Protein AF-A0A3C0SJC6-F1 (afdb_monomer_lite)

Foldseek 3Di:
DLAPAAEEEEEPACPPQHDLVRLLLLLVLCVVLPHQAYEHADLDDVVQVVSCVSNDNSYYYDNAVVVVQVVRCVVRVHREAEEEEADPDPQADELVVVLVCNSVVSHHYYYYDYPCSVVSDPDPPRHHYHHFDFDDPPRDGDPRRSVRVNVSSCSNRNPD

Sequence (160 aa):
PYLDKGVYVILVPARGEVTLEEAEAIADLGASFGCERAIFISTDEAFHKELQESLGGKGKVLRSPGRAIAWIRNREKEDPFIIVCGSTDRGSIHWLEAKRLGLASGRPIVFLAGEGAERVTTDPGEHVFLGPVRGGKDDRTLSAPRDTLAVILDRFFGRR

pLDDT: mean 83.9, std 11.33, range [49.5, 95.19]

Secondary structure (DSSP, 8-state):
---SS-EEEEETT-TTT--HHHHHHHHHHHHHHT-SEEEEE---HHHHHHHHHHHTTTEEEES-HHHHHHHHHHHHTS--EEEEES--STT-B-HHHHHHHHHHH-SPEEEEESTTGGGG-S-TTS-EEEPP-EETTTTEEP--HHHHHHHHHHHHHS--

Radius of gyration: 14.71 Å; chains: 1; bounding box: 38×36×43 Å

Structure (mmCIF, N/CA/C/O backbone):
data_AF-A0A3C0SJC6-F1
#
_entry.id   AF-A0A3C0SJC6-F1
#
loop_
_atom_site.group_PDB
_atom_site.id
_atom_site.type_symbol
_atom_site.label_atom_id
_atom_site.label_alt_id
_atom_site.label_comp_id
_atom_site.label_asym_id
_atom_site.label_entity_id
_atom_site.label_seq_id
_atom_site.pdbx_PDB_ins_code
_atom_site.Cartn_x
_atom_site.Cartn_y
_atom_site.Cartn_z
_atom_site.occupancy
_atom_site.B_iso_or_equiv
_atom_site.auth_seq_id
_atom_site.auth_comp_id
_atom_site.auth_asym_id
_atom_site.auth_atom_id
_atom_site.pdbx_PDB_model_num
ATOM 1 N N . PRO A 1 1 ? -19.403 5.325 1.765 1.00 49.50 1 PRO A N 1
ATOM 2 C CA . PRO A 1 1 ? -18.101 4.617 1.851 1.00 49.50 1 PRO A CA 1
ATOM 3 C C . PRO A 1 1 ? -18.361 3.112 1.998 1.00 49.50 1 PRO A C 1
ATOM 5 O O . PRO A 1 1 ? -19.091 2.745 2.903 1.00 49.50 1 PRO A O 1
ATOM 8 N N . TYR A 1 2 ? -17.875 2.274 1.074 1.00 58.16 2 TYR A N 1
ATOM 9 C CA . TYR A 1 2 ? -18.043 0.806 1.146 1.00 58.16 2 TYR A CA 1
ATOM 10 C C . TYR A 1 2 ? -17.005 0.119 2.050 1.00 58.16 2 TYR A C 1
ATOM 12 O O . TYR A 1 2 ? -17.098 -1.079 2.289 1.00 58.16 2 TYR A O 1
ATOM 20 N N . LEU A 1 3 ? -16.005 0.868 2.516 1.00 70.75 3 LEU A N 1
ATOM 21 C CA . LEU A 1 3 ? -15.022 0.415 3.487 1.00 70.75 3 LEU A CA 1
ATOM 22 C C . LEU A 1 3 ? -15.254 1.158 4.796 1.00 70.75 3 LEU A C 1
ATOM 24 O O . LEU A 1 3 ? -15.242 2.390 4.815 1.00 70.75 3 LEU A O 1
ATOM 28 N N . ASP A 1 4 ? -15.427 0.392 5.867 1.00 76.38 4 ASP A N 1
ATOM 29 C CA . ASP A 1 4 ? -15.553 0.905 7.234 1.00 76.38 4 ASP A CA 1
ATOM 30 C C . ASP A 1 4 ? -14.179 1.117 7.900 1.00 76.38 4 ASP A C 1
ATOM 32 O O . ASP A 1 4 ? -14.092 1.663 9.000 1.00 76.38 4 ASP A O 1
ATOM 36 N N . LYS A 1 5 ? -13.101 0.676 7.235 1.00 87.88 5 LYS A N 1
ATOM 37 C CA . LYS A 1 5 ? -11.716 0.666 7.726 1.00 87.88 5 LYS A CA 1
ATOM 38 C C . LYS A 1 5 ? -10.758 1.360 6.764 1.00 87.88 5 LYS A C 1
ATOM 40 O O . LYS A 1 5 ? -11.048 1.511 5.576 1.00 87.88 5 LYS A O 1
ATOM 45 N N . GLY A 1 6 ? -9.595 1.749 7.286 1.00 91.56 6 GLY A N 1
ATOM 46 C CA . GLY A 1 6 ? -8.570 2.457 6.527 1.00 91.56 6 GLY A CA 1
ATOM 47 C C . GLY A 1 6 ? -7.935 1.636 5.398 1.00 91.56 6 GLY A C 1
ATOM 48 O O . GLY A 1 6 ? -7.802 0.412 5.479 1.00 91.56 6 GLY A O 1
ATOM 49 N N . VAL A 1 7 ? -7.489 2.342 4.357 1.00 93.38 7 VAL A N 1
ATOM 50 C CA . VAL A 1 7 ? -6.667 1.796 3.267 1.00 93.38 7 VAL A CA 1
ATOM 51 C C . VAL A 1 7 ? -5.268 2.389 3.350 1.00 93.38 7 VAL A C 1
ATOM 53 O O . VAL A 1 7 ? -5.110 3.603 3.466 1.00 93.38 7 VAL A O 1
ATOM 56 N N . TYR A 1 8 ? -4.247 1.546 3.260 1.00 94.81 8 TYR A N 1
ATOM 57 C CA . TYR A 1 8 ? -2.850 1.940 3.401 1.00 94.81 8 TYR A CA 1
ATOM 58 C C . TYR A 1 8 ? -2.011 1.401 2.249 1.00 94.81 8 TYR A C 1
ATOM 60 O O . TYR A 1 8 ? -2.270 0.322 1.715 1.00 94.81 8 TYR A O 1
ATOM 68 N N . VAL A 1 9 ? -0.962 2.140 1.903 1.00 94.00 9 VAL A N 1
ATOM 69 C CA . VAL A 1 9 ? 0.067 1.696 0.957 1.00 94.00 9 VAL A CA 1
ATOM 70 C C . VAL A 1 9 ? 1.391 1.623 1.702 1.00 94.00 9 VAL A C 1
ATOM 72 O O . VAL A 1 9 ? 1.736 2.566 2.407 1.00 94.00 9 VAL A O 1
ATOM 75 N N . ILE A 1 10 ? 2.127 0.524 1.568 1.00 93.19 10 ILE A N 1
ATOM 76 C CA . ILE A 1 10 ? 3.475 0.350 2.111 1.00 93.19 10 ILE A CA 1
ATOM 77 C C . ILE A 1 10 ? 4.433 0.097 0.948 1.00 93.19 10 ILE A C 1
ATOM 79 O O . ILE A 1 10 ? 4.245 -0.859 0.197 1.00 93.19 10 ILE A O 1
ATOM 83 N N . LEU A 1 11 ? 5.477 0.916 0.841 1.00 90.88 11 LEU A N 1
ATOM 84 C CA . LEU A 1 11 ? 6.540 0.758 -0.147 1.00 90.88 11 LEU A CA 1
ATOM 85 C C . LEU A 1 11 ? 7.828 0.233 0.504 1.00 90.88 11 LEU A C 1
ATOM 87 O O . LEU A 1 11 ? 8.343 0.840 1.451 1.00 90.88 11 LEU A O 1
ATOM 91 N N . VAL A 1 12 ? 8.339 -0.891 -0.000 1.00 85.19 12 VAL A N 1
ATOM 92 C CA . VAL A 1 12 ? 9.479 -1.641 0.548 1.00 85.19 12 VAL A CA 1
ATOM 93 C C . VAL A 1 12 ? 10.545 -1.881 -0.517 1.00 85.19 12 VAL A C 1
ATOM 95 O O . VAL A 1 12 ? 10.168 -2.366 -1.572 1.00 85.19 12 VAL A O 1
ATOM 98 N N . PRO A 1 13 ? 11.839 -1.731 -0.172 1.00 74.94 13 PRO A N 1
ATOM 99 C CA . PRO A 1 13 ? 12.438 -0.602 0.536 1.00 74.94 13 PRO A CA 1
ATOM 100 C C . PRO A 1 13 ? 12.533 0.633 -0.378 1.00 74.94 13 PRO A C 1
ATOM 102 O O . PRO A 1 13 ? 12.916 0.555 -1.531 1.00 74.94 13 PRO A O 1
ATOM 105 N N . ALA A 1 14 ? 12.265 1.824 0.158 1.00 62.34 14 ALA A N 1
ATOM 106 C CA . ALA A 1 14 ? 12.180 3.036 -0.663 1.00 62.34 14 ALA A CA 1
ATOM 107 C C . ALA A 1 14 ? 13.545 3.610 -1.110 1.00 62.34 14 ALA A C 1
ATOM 109 O O . ALA A 1 14 ? 13.600 4.442 -2.013 1.00 62.34 14 ALA A O 1
ATOM 110 N N . ARG A 1 15 ? 14.660 3.235 -0.465 1.00 61.44 15 ARG A N 1
ATOM 111 C CA . ARG A 1 15 ? 15.968 3.871 -0.711 1.00 61.44 15 ARG A CA 1
ATOM 112 C C . ARG A 1 15 ? 16.552 3.419 -2.049 1.00 61.44 15 ARG A C 1
ATOM 114 O O . ARG A 1 15 ? 16.842 2.243 -2.219 1.00 61.44 15 ARG A O 1
ATOM 121 N N . GLY A 1 16 ? 16.803 4.371 -2.948 1.00 63.25 16 GLY A N 1
ATOM 122 C CA . GLY A 1 16 ? 17.321 4.100 -4.295 1.00 63.25 16 GLY A CA 1
ATOM 123 C C . GLY A 1 16 ? 16.238 3.684 -5.294 1.00 63.25 16 GLY A C 1
ATOM 124 O O . GLY A 1 16 ? 16.453 3.833 -6.491 1.00 63.25 16 GLY A O 1
ATOM 125 N N . GLU A 1 17 ? 15.073 3.249 -4.805 1.00 64.12 17 GLU A N 1
ATOM 126 C CA . GLU A 1 17 ? 13.880 2.985 -5.614 1.00 64.12 17 GLU A CA 1
ATOM 127 C C . GLU A 1 17 ? 13.036 4.238 -5.856 1.00 64.12 17 GLU A C 1
ATOM 129 O O . GLU A 1 17 ? 12.388 4.320 -6.893 1.00 64.12 17 GLU A O 1
ATOM 134 N N . VAL A 1 18 ? 13.026 5.200 -4.920 1.00 76.88 18 VAL A N 1
ATOM 135 C CA . VAL A 1 18 ? 12.138 6.372 -4.970 1.00 76.88 18 VAL A CA 1
ATOM 136 C C . VAL A 1 18 ? 12.853 7.648 -4.515 1.00 76.88 18 VAL A C 1
ATOM 138 O O . VAL A 1 18 ? 13.549 7.667 -3.496 1.00 76.88 18 VAL A O 1
ATOM 141 N N . THR A 1 19 ? 12.667 8.734 -5.269 1.00 87.00 19 THR A N 1
ATOM 142 C CA . THR A 1 19 ? 13.123 10.092 -4.909 1.00 87.00 19 THR A CA 1
ATOM 143 C C . THR A 1 19 ? 12.136 10.774 -3.949 1.00 87.00 19 THR A C 1
ATOM 145 O O . THR A 1 19 ? 11.004 10.321 -3.799 1.00 87.00 19 THR A O 1
ATOM 148 N N . LEU A 1 20 ? 12.517 11.885 -3.303 1.00 88.62 20 LEU A N 1
ATOM 149 C CA . LEU A 1 20 ? 11.578 12.650 -2.458 1.00 88.62 20 LEU A CA 1
ATOM 150 C C . LEU A 1 20 ? 10.329 13.086 -3.238 1.00 88.62 20 LEU A C 1
ATOM 152 O O . LEU A 1 20 ? 9.212 12.874 -2.777 1.00 88.62 20 LEU A O 1
ATOM 156 N N . GLU A 1 21 ? 10.525 13.624 -4.445 1.00 89.06 21 GLU A N 1
ATOM 157 C CA . GLU A 1 21 ? 9.441 14.060 -5.331 1.00 89.06 21 GLU A CA 1
ATOM 158 C C . GLU A 1 21 ? 8.505 12.899 -5.691 1.00 89.06 21 GLU A C 1
ATOM 160 O O . GLU A 1 21 ? 7.281 13.032 -5.664 1.00 89.06 21 GLU A O 1
ATOM 165 N N . GLU A 1 22 ? 9.063 11.726 -5.988 1.00 88.44 22 GLU A N 1
ATOM 166 C CA . GLU A 1 22 ? 8.256 10.551 -6.297 1.00 88.44 22 GLU A CA 1
ATOM 167 C C . GLU A 1 22 ? 7.508 10.030 -5.061 1.00 88.44 22 GLU A C 1
ATOM 169 O O . GLU A 1 22 ? 6.347 9.631 -5.172 1.00 88.44 22 GLU A O 1
ATOM 174 N N . ALA A 1 23 ? 8.110 10.088 -3.871 1.00 90.50 23 ALA A N 1
ATOM 175 C CA . ALA A 1 23 ? 7.433 9.714 -2.635 1.00 90.50 23 ALA A CA 1
ATOM 176 C C . ALA A 1 23 ? 6.264 10.654 -2.304 1.00 90.50 23 ALA A C 1
ATOM 178 O O . ALA A 1 23 ? 5.185 10.181 -1.936 1.00 90.50 23 ALA A O 1
ATOM 179 N N . GLU A 1 24 ? 6.441 11.966 -2.474 1.00 91.56 24 GLU A N 1
ATOM 180 C CA . GLU A 1 24 ? 5.358 12.947 -2.351 1.00 91.56 24 GLU A CA 1
ATOM 181 C C . GLU A 1 24 ? 4.241 12.656 -3.356 1.00 91.56 24 GLU A C 1
ATOM 183 O O . GLU A 1 24 ? 3.072 12.563 -2.975 1.00 91.56 24 GLU A O 1
ATOM 188 N N . ALA A 1 25 ? 4.597 12.397 -4.617 1.00 91.31 25 ALA A N 1
ATOM 189 C CA . ALA A 1 25 ? 3.633 12.053 -5.655 1.00 91.31 25 ALA A CA 1
ATOM 190 C C . ALA A 1 25 ? 2.858 10.760 -5.339 1.00 91.31 25 ALA A C 1
ATOM 192 O O . ALA A 1 25 ? 1.657 10.686 -5.601 1.00 91.31 25 ALA A O 1
ATOM 193 N N . ILE A 1 26 ? 3.507 9.744 -4.759 1.00 91.94 26 ILE A N 1
ATOM 194 C CA . ILE A 1 26 ? 2.852 8.505 -4.308 1.00 91.94 26 ILE A CA 1
ATOM 195 C C . ILE A 1 26 ? 1.920 8.777 -3.119 1.00 91.94 26 ILE A C 1
ATOM 197 O O . ILE A 1 26 ? 0.818 8.223 -3.062 1.00 91.94 26 ILE A O 1
ATOM 201 N N . ALA A 1 27 ? 2.325 9.628 -2.175 1.00 92.94 27 ALA A N 1
ATOM 202 C CA . ALA A 1 27 ? 1.482 10.003 -1.044 1.00 92.94 27 ALA A CA 1
ATOM 203 C C . ALA A 1 27 ? 0.226 10.766 -1.499 1.00 92.94 27 ALA A C 1
ATOM 205 O O . ALA A 1 27 ? -0.882 10.433 -1.069 1.00 92.94 27 ALA A O 1
ATOM 206 N N . ASP A 1 28 ? 0.376 11.722 -2.416 1.00 92.69 28 ASP A N 1
ATOM 207 C CA . ASP A 1 28 ? -0.738 12.474 -3.002 1.00 92.69 28 ASP A CA 1
ATOM 208 C C . ASP A 1 28 ? -1.651 11.591 -3.866 1.00 92.69 28 ASP A C 1
ATOM 210 O O . ASP A 1 28 ? -2.880 11.724 -3.822 1.00 92.69 28 ASP A O 1
ATOM 214 N N . LEU A 1 29 ? -1.074 10.640 -4.606 1.00 91.75 29 LEU A N 1
ATOM 215 C CA . LEU A 1 29 ? -1.822 9.619 -5.338 1.00 91.75 29 LEU A CA 1
ATOM 216 C C . LEU A 1 29 ? -2.697 8.801 -4.382 1.00 91.75 29 LEU A C 1
ATOM 218 O O . LEU A 1 29 ? -3.902 8.686 -4.598 1.00 91.75 29 LEU A O 1
ATOM 222 N N . GLY A 1 30 ? -2.113 8.274 -3.302 1.00 91.12 30 GLY A N 1
ATOM 223 C CA . GLY A 1 30 ? -2.849 7.525 -2.284 1.00 91.12 30 GLY A CA 1
ATOM 224 C C . GLY A 1 30 ? -3.995 8.342 -1.687 1.00 91.12 30 GLY A C 1
ATOM 225 O O . GLY A 1 30 ? -5.134 7.874 -1.649 1.00 91.12 30 GLY A O 1
ATOM 226 N N . ALA A 1 31 ? -3.723 9.587 -1.291 1.00 90.69 31 ALA A N 1
ATOM 227 C CA . ALA A 1 31 ? -4.736 10.487 -0.744 1.00 90.69 31 ALA A CA 1
ATOM 228 C C . ALA A 1 31 ? -5.891 10.740 -1.733 1.00 90.69 31 ALA A C 1
ATOM 230 O O . ALA A 1 31 ? -7.057 10.732 -1.336 1.00 90.69 31 ALA A O 1
ATOM 231 N N . SER A 1 32 ? -5.594 10.879 -3.029 1.00 90.44 32 SER A N 1
ATOM 232 C CA . SER A 1 32 ? -6.600 11.083 -4.085 1.00 90.44 32 SER A CA 1
ATOM 233 C C . SER A 1 32 ? -7.569 9.900 -4.225 1.00 90.44 32 SER A C 1
ATOM 235 O O . SER A 1 32 ? -8.752 10.095 -4.510 1.00 90.44 32 SER A O 1
ATOM 237 N N . PHE A 1 33 ? -7.105 8.673 -3.967 1.00 88.38 33 PHE A N 1
ATOM 238 C CA . PHE A 1 33 ? -7.951 7.474 -3.945 1.00 88.38 33 PHE A CA 1
ATOM 239 C C . PHE A 1 33 ? -8.647 7.231 -2.597 1.00 88.38 33 PHE A C 1
ATOM 241 O O . PHE A 1 33 ? -9.522 6.365 -2.514 1.00 88.38 33 PHE A O 1
ATOM 248 N N . GLY A 1 34 ? -8.354 8.040 -1.573 1.00 88.25 34 GLY A N 1
ATOM 249 C CA . GLY A 1 34 ? -8.907 7.908 -0.223 1.00 88.25 34 GLY A CA 1
ATOM 250 C C . GLY A 1 34 ? -8.110 6.980 0.694 1.00 88.25 34 GLY A C 1
ATOM 251 O O . GLY A 1 34 ? -8.662 6.492 1.676 1.00 88.25 34 GLY A O 1
ATOM 252 N N . CYS A 1 35 ? -6.838 6.712 0.386 1.00 91.00 35 CYS A N 1
ATOM 253 C CA . CYS A 1 35 ? -5.950 6.029 1.319 1.00 91.00 35 CYS A CA 1
ATOM 254 C C . CYS A 1 35 ? -5.673 6.922 2.535 1.00 91.00 35 CYS A C 1
ATOM 256 O O . CYS A 1 35 ? -5.422 8.118 2.398 1.00 91.00 35 CYS A O 1
ATOM 258 N N . GLU A 1 36 ? -5.645 6.315 3.719 1.00 92.25 36 GLU A N 1
ATOM 259 C CA . GLU A 1 36 ? -5.352 6.982 4.987 1.00 92.25 36 GLU A CA 1
ATOM 260 C C . GLU A 1 36 ? -3.920 7.517 5.019 1.00 92.25 36 GLU A C 1
ATOM 262 O O . GLU A 1 36 ? -3.693 8.656 5.424 1.00 92.25 36 GLU A O 1
ATOM 267 N N . ARG A 1 37 ? -2.944 6.689 4.607 1.00 92.81 37 ARG A N 1
ATOM 268 C CA . ARG A 1 37 ? -1.529 7.073 4.465 1.00 92.81 37 ARG A CA 1
ATOM 269 C C . ARG A 1 37 ? -0.768 6.190 3.485 1.00 92.81 37 ARG A C 1
ATOM 271 O O . ARG A 1 37 ? -0.979 4.976 3.432 1.00 92.81 37 ARG A O 1
ATOM 278 N N . ALA A 1 38 ? 0.222 6.797 2.835 1.00 93.56 38 ALA A N 1
ATOM 279 C CA . ALA A 1 38 ? 1.361 6.084 2.268 1.00 93.56 38 ALA A CA 1
ATOM 280 C C . ALA A 1 38 ? 2.471 5.924 3.324 1.00 93.56 38 ALA A C 1
ATOM 282 O O . ALA A 1 38 ? 2.804 6.865 4.050 1.00 93.56 38 ALA A O 1
ATOM 283 N N . ILE A 1 39 ? 3.035 4.725 3.427 1.00 94.81 39 ILE A N 1
ATOM 284 C CA . ILE A 1 39 ? 4.099 4.369 4.361 1.00 94.81 39 ILE A CA 1
ATOM 285 C C . ILE A 1 39 ? 5.334 3.950 3.571 1.00 94.81 39 ILE A C 1
ATOM 287 O O . ILE A 1 39 ? 5.276 3.044 2.747 1.00 94.81 39 ILE A O 1
ATOM 291 N N . PHE A 1 40 ? 6.470 4.563 3.873 1.00 93.44 40 PHE A N 1
ATOM 292 C CA . PHE A 1 40 ? 7.737 4.296 3.204 1.00 93.44 40 PHE A CA 1
ATOM 293 C C . PHE A 1 40 ? 8.696 3.601 4.158 1.00 93.44 40 PHE A C 1
ATOM 295 O O . PHE A 1 40 ? 8.850 4.012 5.315 1.00 93.44 40 PHE A O 1
ATOM 302 N N . ILE A 1 41 ? 9.352 2.545 3.683 1.00 91.69 41 ILE A N 1
ATOM 303 C CA . ILE A 1 41 ? 10.351 1.829 4.468 1.00 91.69 41 ILE A CA 1
ATOM 304 C C . ILE A 1 41 ? 11.746 2.351 4.137 1.00 91.69 41 ILE A C 1
ATOM 306 O O . ILE A 1 41 ? 12.244 2.158 3.032 1.00 91.69 41 ILE A O 1
ATOM 310 N N . SER A 1 42 ? 12.388 2.986 5.120 1.00 90.38 42 SER A N 1
ATOM 311 C CA . SER A 1 42 ? 13.757 3.498 5.015 1.00 90.38 42 SER A CA 1
ATOM 312 C C . SER A 1 42 ? 14.577 3.149 6.257 1.00 90.38 42 SER A C 1
ATOM 314 O O . SER A 1 42 ? 14.245 3.534 7.386 1.00 90.38 42 SER A O 1
ATOM 316 N N . THR A 1 43 ? 15.674 2.422 6.049 1.00 86.56 43 THR A N 1
ATOM 317 C CA . THR A 1 43 ? 16.663 2.077 7.082 1.00 86.56 43 THR A CA 1
ATOM 318 C C . THR A 1 43 ? 17.760 3.131 7.223 1.00 86.56 43 THR A C 1
ATOM 320 O O . THR A 1 43 ? 18.408 3.182 8.264 1.00 86.56 43 THR A O 1
ATOM 323 N N . ASP A 1 44 ? 17.927 4.008 6.233 1.00 88.25 44 ASP A N 1
ATOM 324 C CA . ASP A 1 44 ? 18.891 5.106 6.264 1.00 88.25 44 ASP A CA 1
ATOM 325 C C . ASP A 1 44 ? 18.394 6.247 7.149 1.00 88.25 44 ASP A C 1
ATOM 327 O O . ASP A 1 44 ? 17.240 6.653 7.059 1.00 88.25 44 ASP A O 1
ATOM 331 N N . GLU A 1 45 ? 19.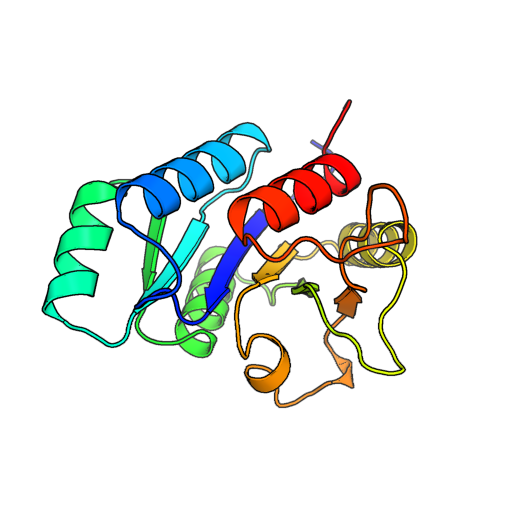220 6.742 8.064 1.00 87.44 45 GLU A N 1
ATOM 332 C CA . GLU A 1 45 ? 18.786 7.748 9.032 1.00 87.44 45 GLU A CA 1
ATOM 333 C C . GLU A 1 45 ? 18.616 9.145 8.434 1.00 87.44 45 GLU A C 1
ATOM 335 O O . GLU A 1 45 ? 17.611 9.795 8.732 1.00 87.44 45 GLU A O 1
ATOM 340 N N . ALA A 1 46 ? 19.531 9.569 7.562 1.00 88.44 46 ALA A N 1
ATOM 341 C CA . ALA A 1 46 ? 19.470 10.878 6.925 1.00 88.44 46 ALA A CA 1
ATOM 342 C C . ALA A 1 46 ? 18.255 10.962 5.994 1.00 88.44 46 ALA A C 1
ATOM 344 O O . ALA A 1 46 ? 17.400 11.832 6.165 1.00 88.44 46 ALA A O 1
ATOM 345 N N . PHE A 1 47 ? 18.114 9.978 5.104 1.00 88.12 47 PHE A N 1
ATOM 346 C CA . PHE A 1 47 ? 16.999 9.905 4.167 1.00 88.12 47 PHE A CA 1
ATOM 347 C C . PHE A 1 47 ? 15.659 9.703 4.881 1.00 88.12 47 PHE A C 1
ATOM 349 O O . PHE A 1 47 ? 14.645 10.240 4.457 1.00 88.12 47 PHE A O 1
ATOM 356 N N . HIS A 1 48 ? 15.620 8.958 5.993 1.00 90.88 48 HIS A N 1
ATOM 357 C CA . HIS A 1 48 ? 14.391 8.802 6.778 1.00 90.88 48 HIS A CA 1
ATOM 358 C C . HIS A 1 48 ? 13.874 10.137 7.311 1.00 90.88 48 HIS A C 1
ATOM 360 O O . HIS A 1 48 ? 12.673 10.390 7.241 1.00 90.88 48 HIS A O 1
ATOM 366 N N . LYS A 1 49 ? 14.762 10.966 7.871 1.00 90.94 49 LYS A N 1
ATOM 367 C CA . LYS A 1 49 ? 14.379 12.267 8.420 1.00 90.94 49 LYS A CA 1
ATOM 368 C C . LYS A 1 49 ? 13.921 13.208 7.309 1.00 90.94 49 LYS A C 1
ATOM 370 O O . LYS A 1 49 ? 12.834 13.764 7.412 1.00 90.94 49 LYS A O 1
ATOM 375 N N . GLU A 1 50 ? 14.709 13.303 6.245 1.00 92.44 50 GLU A N 1
ATOM 376 C CA . GLU A 1 50 ? 14.411 14.132 5.076 1.00 92.44 50 GLU A CA 1
ATOM 377 C C . GLU A 1 50 ? 13.057 13.764 4.451 1.00 92.44 50 GLU A C 1
ATOM 379 O O . GLU A 1 50 ? 12.189 14.616 4.270 1.00 92.44 50 GLU A O 1
ATOM 384 N N . LEU A 1 51 ? 12.823 12.469 4.228 1.00 91.00 51 LEU A N 1
ATOM 385 C CA . LEU A 1 51 ? 11.573 11.969 3.670 1.00 91.00 51 LEU A CA 1
ATOM 386 C C . LEU A 1 51 ? 10.383 12.204 4.611 1.00 91.00 51 LEU A C 1
ATOM 388 O O . LEU A 1 51 ? 9.294 12.556 4.165 1.00 91.00 51 LEU A O 1
ATOM 392 N N . GLN A 1 52 ? 10.560 12.027 5.922 1.00 93.12 52 GLN A N 1
ATOM 393 C CA . GLN A 1 52 ? 9.485 12.266 6.886 1.00 93.12 52 GLN A CA 1
ATOM 394 C C . GLN A 1 52 ? 9.110 13.753 6.983 1.00 93.12 52 GLN A C 1
ATOM 396 O O . GLN A 1 52 ? 7.935 14.055 7.206 1.00 93.12 52 GLN A O 1
ATOM 401 N N . GLU A 1 53 ? 10.076 14.659 6.824 1.00 92.81 53 GLU A N 1
ATOM 402 C CA . GLU A 1 53 ? 9.847 16.107 6.778 1.00 92.81 53 GLU A CA 1
ATOM 403 C C . GLU A 1 53 ? 9.107 16.512 5.495 1.00 92.81 53 GLU A C 1
ATOM 405 O O . GLU A 1 53 ? 8.094 17.206 5.579 1.00 92.81 53 GLU A O 1
ATOM 410 N N . SER A 1 54 ? 9.542 16.004 4.337 1.00 90.88 54 SER A N 1
ATOM 411 C CA . SER A 1 54 ? 8.927 16.258 3.023 1.00 90.88 54 SER A CA 1
ATOM 412 C C . SER A 1 54 ? 7.472 15.761 2.942 1.00 90.88 54 SER A C 1
ATOM 414 O O . SER A 1 54 ? 6.566 16.507 2.574 1.00 90.88 54 SER A O 1
ATOM 416 N N . LEU A 1 55 ? 7.195 14.537 3.406 1.00 90.00 55 LEU A N 1
ATOM 417 C CA . LEU A 1 55 ? 5.849 13.947 3.363 1.00 90.00 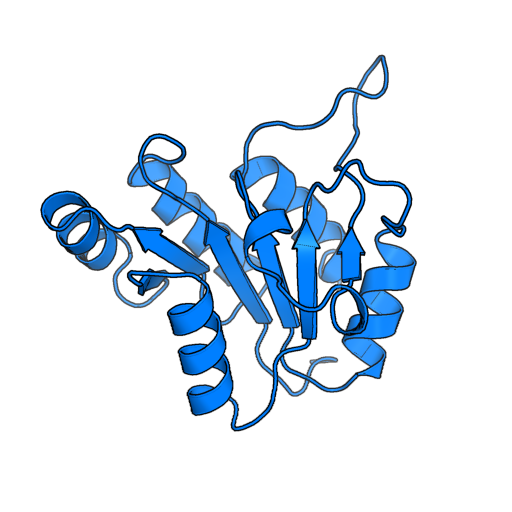55 LEU A CA 1
ATOM 418 C C . LEU A 1 55 ? 4.828 14.625 4.297 1.00 90.00 55 LEU A C 1
ATOM 420 O O . LEU A 1 55 ? 3.612 14.430 4.147 1.00 90.00 55 LEU A O 1
ATOM 424 N N . GLY A 1 56 ? 5.302 15.347 5.316 1.00 85.81 56 GLY A N 1
ATOM 425 C CA . GLY A 1 56 ? 4.466 15.965 6.340 1.00 85.81 56 GLY A CA 1
ATOM 426 C C . GLY A 1 56 ? 3.442 14.995 6.952 1.00 85.81 56 GLY A C 1
ATOM 427 O O . GLY A 1 56 ? 3.761 13.882 7.375 1.00 85.81 56 GLY A O 1
ATOM 428 N N . GLY A 1 57 ? 2.175 15.420 7.014 1.00 82.06 57 GLY A N 1
ATOM 429 C CA . GLY A 1 57 ? 1.078 14.626 7.584 1.00 82.06 57 GLY A CA 1
ATOM 430 C C . GLY A 1 57 ? 0.506 13.534 6.669 1.00 82.06 57 GLY A C 1
ATOM 431 O O . GLY A 1 57 ? -0.207 12.660 7.167 1.00 82.06 57 GLY A O 1
ATOM 432 N N . LYS A 1 58 ? 0.809 13.575 5.363 1.00 81.44 58 LYS A N 1
ATOM 433 C CA . LYS A 1 58 ? 0.212 12.707 4.329 1.00 81.44 58 LYS A CA 1
ATOM 434 C C . LYS A 1 58 ? 0.886 11.336 4.241 1.00 81.44 58 LYS A C 1
ATOM 436 O O . LYS A 1 58 ? 0.256 10.346 3.874 1.00 81.44 58 LYS A O 1
ATOM 441 N N . GLY A 1 59 ? 2.164 11.275 4.609 1.00 89.06 59 GLY A N 1
ATOM 442 C CA . GLY A 1 59 ? 2.948 10.047 4.627 1.00 89.06 59 GLY A CA 1
ATOM 443 C C . GLY A 1 59 ? 3.433 9.655 6.020 1.00 89.06 59 GLY A C 1
ATOM 444 O O . GLY A 1 59 ? 3.212 10.341 7.025 1.00 89.06 59 GLY A O 1
ATOM 445 N N . LYS A 1 60 ? 4.089 8.501 6.096 1.00 94.38 60 LYS A N 1
ATOM 446 C CA . LYS A 1 60 ? 4.823 8.057 7.282 1.00 94.38 60 LYS A CA 1
ATOM 447 C C . LYS A 1 60 ? 6.058 7.278 6.860 1.00 94.38 60 LYS A C 1
ATOM 449 O O . LYS A 1 60 ? 5.969 6.424 5.988 1.00 94.38 60 LYS A O 1
ATOM 454 N N . VAL A 1 61 ? 7.186 7.505 7.518 1.00 94.06 61 VAL A N 1
ATOM 455 C CA . VAL A 1 61 ? 8.403 6.725 7.280 1.00 94.06 61 VAL A CA 1
ATOM 456 C C . VAL A 1 61 ? 8.638 5.784 8.454 1.00 94.06 61 VAL A C 1
ATOM 458 O O . VAL A 1 61 ? 8.525 6.162 9.621 1.00 94.06 61 VAL A O 1
ATOM 461 N N . LEU A 1 62 ? 8.933 4.519 8.162 1.00 93.88 62 LEU A N 1
ATOM 462 C CA . LEU A 1 62 ? 9.223 3.494 9.160 1.00 93.88 62 LEU A CA 1
ATOM 463 C C . LEU A 1 62 ? 10.471 2.699 8.777 1.00 93.88 62 LEU A C 1
ATOM 465 O O . LEU A 1 62 ? 10.920 2.702 7.638 1.00 93.88 62 LEU A O 1
ATOM 469 N N . ARG A 1 63 ? 11.069 2.034 9.768 1.00 90.75 63 ARG A N 1
ATOM 470 C CA . ARG A 1 63 ? 12.343 1.316 9.592 1.00 90.75 63 ARG A CA 1
ATOM 471 C C . ARG A 1 63 ? 12.186 -0.079 8.993 1.00 90.75 63 ARG A C 1
ATOM 473 O O . ARG A 1 63 ? 13.165 -0.642 8.525 1.00 90.75 63 ARG A O 1
ATOM 480 N N . SER A 1 64 ? 10.990 -0.659 9.053 1.00 89.62 64 SER A N 1
ATOM 481 C CA . SER A 1 64 ? 10.733 -1.984 8.497 1.00 89.62 64 SER A CA 1
ATOM 482 C C . SER A 1 64 ? 9.253 -2.186 8.167 1.00 89.62 64 SER A C 1
ATOM 484 O O . SER A 1 64 ? 8.394 -1.563 8.804 1.00 89.62 64 SER A O 1
ATOM 486 N N . PRO A 1 65 ? 8.935 -3.093 7.231 1.00 88.69 65 PRO A N 1
ATOM 487 C CA . PRO A 1 65 ? 7.552 -3.403 6.882 1.00 88.69 65 PRO A CA 1
ATOM 488 C C . PRO A 1 65 ? 6.772 -4.004 8.061 1.00 88.69 65 PRO A C 1
ATOM 490 O O . PRO A 1 65 ? 5.635 -3.619 8.309 1.00 88.69 65 PRO A O 1
ATOM 493 N N . GLY A 1 66 ? 7.403 -4.866 8.870 1.00 89.19 66 GLY A N 1
ATOM 494 C CA . GLY A 1 66 ? 6.778 -5.419 10.078 1.00 89.19 66 GLY A CA 1
ATOM 495 C C . GLY A 1 66 ? 6.382 -4.338 11.092 1.00 89.19 66 GLY A C 1
ATOM 496 O O . GLY A 1 66 ? 5.306 -4.405 11.685 1.00 89.19 66 GLY A O 1
ATOM 497 N N . ARG A 1 67 ? 7.192 -3.276 11.240 1.00 91.94 67 ARG A N 1
ATOM 498 C CA . ARG A 1 67 ? 6.815 -2.106 12.055 1.00 91.94 67 ARG A CA 1
ATOM 499 C C . ARG A 1 67 ? 5.661 -1.317 11.440 1.00 91.94 67 ARG A C 1
ATOM 501 O O . ARG A 1 67 ? 4.854 -0.778 12.191 1.00 91.94 67 ARG A O 1
ATOM 508 N N . ALA A 1 68 ? 5.571 -1.245 10.113 1.00 93.00 68 ALA A N 1
ATOM 509 C CA . ALA A 1 68 ? 4.448 -0.608 9.427 1.00 93.00 68 ALA A CA 1
ATOM 510 C C . ALA A 1 68 ? 3.137 -1.361 9.642 1.00 93.00 68 ALA A C 1
ATOM 512 O O . ALA A 1 68 ? 2.153 -0.752 10.056 1.00 93.00 68 ALA A O 1
ATOM 513 N N . ILE A 1 69 ? 3.150 -2.682 9.477 1.00 92.12 69 ILE A N 1
ATOM 514 C CA . ILE A 1 69 ? 1.990 -3.539 9.739 1.00 92.12 69 ILE A CA 1
ATOM 515 C C . ILE A 1 69 ? 1.571 -3.438 11.212 1.00 92.12 69 ILE A C 1
ATOM 517 O O . ILE A 1 69 ? 0.399 -3.208 11.501 1.00 92.12 69 ILE A O 1
ATOM 521 N N . ALA A 1 70 ? 2.521 -3.512 12.151 1.00 92.44 70 ALA A N 1
ATOM 522 C CA . ALA A 1 70 ? 2.230 -3.348 13.576 1.00 92.44 70 ALA A CA 1
ATOM 523 C C . ALA A 1 70 ? 1.658 -1.956 13.905 1.00 92.44 70 ALA A C 1
ATOM 525 O O . ALA A 1 70 ? 0.764 -1.831 14.740 1.00 92.44 70 ALA A O 1
ATOM 526 N N . TRP A 1 71 ? 2.146 -0.901 13.245 1.00 95.19 71 TRP A N 1
ATOM 527 C CA . TRP A 1 71 ? 1.612 0.450 13.409 1.00 95.19 71 TRP A CA 1
ATOM 528 C C . TRP A 1 71 ? 0.163 0.557 12.914 1.00 95.19 71 TRP A C 1
ATOM 530 O O . TRP A 1 71 ? -0.666 1.124 13.627 1.00 95.19 71 TRP A O 1
ATOM 540 N N . ILE A 1 72 ? -0.156 -0.032 11.755 1.00 94.44 72 ILE A N 1
ATOM 541 C CA . ILE A 1 72 ? -1.526 -0.089 11.216 1.00 94.44 72 ILE A CA 1
ATOM 542 C C . ILE A 1 72 ? -2.431 -0.877 12.163 1.00 94.44 72 ILE A C 1
ATOM 544 O O . ILE A 1 72 ? -3.460 -0.355 12.583 1.00 94.44 72 ILE A O 1
ATOM 548 N N . ARG A 1 73 ? -2.006 -2.070 12.598 1.00 94.12 73 ARG A N 1
ATOM 549 C CA . ARG A 1 73 ? -2.741 -2.897 13.569 1.00 94.12 73 ARG A CA 1
ATOM 550 C C . ARG A 1 73 ? -3.068 -2.124 14.845 1.00 94.12 73 ARG A C 1
ATOM 552 O O . ARG A 1 73 ? -4.198 -2.136 15.324 1.00 94.12 73 ARG A O 1
ATOM 559 N N . ASN A 1 74 ? -2.092 -1.397 15.386 1.00 94.62 74 ASN A N 1
ATOM 560 C CA . ASN A 1 74 ? -2.279 -0.605 16.600 1.00 94.62 74 ASN A CA 1
ATOM 561 C C . ASN A 1 74 ? -3.219 0.593 16.408 1.00 94.62 74 ASN A C 1
ATOM 563 O O . ASN A 1 74 ? -3.868 1.004 17.375 1.00 94.62 74 ASN A O 1
ATOM 567 N N . ARG A 1 75 ? -3.270 1.165 15.199 1.00 94.12 75 ARG A N 1
ATOM 568 C CA . ARG A 1 75 ? -4.140 2.293 14.838 1.00 94.12 75 ARG A CA 1
ATOM 569 C C . ARG A 1 75 ? -5.581 1.841 14.610 1.00 94.12 75 ARG A C 1
ATOM 571 O O . ARG A 1 75 ? -6.484 2.434 15.183 1.00 94.12 75 ARG A O 1
ATOM 578 N N . GLU A 1 76 ? -5.763 0.780 13.835 1.00 94.19 76 GLU A N 1
ATOM 579 C CA . GLU A 1 76 ? -7.069 0.245 13.423 1.00 94.19 76 GLU A CA 1
ATOM 580 C C . GLU A 1 76 ? -7.690 -0.705 14.459 1.00 94.19 76 GLU A C 1
ATOM 582 O O . GLU A 1 76 ? -8.869 -1.042 14.364 1.00 94.19 76 GLU A O 1
ATOM 587 N N . LYS A 1 77 ? -6.898 -1.127 15.459 1.00 92.88 77 LYS A N 1
ATOM 588 C CA . LYS A 1 77 ? -7.259 -2.130 16.479 1.00 92.88 77 LYS A CA 1
ATOM 589 C C . LYS A 1 77 ? -7.647 -3.486 15.887 1.00 92.88 77 LYS A C 1
ATOM 591 O O . LYS A 1 77 ? -8.384 -4.243 16.507 1.00 92.88 77 LYS A O 1
ATOM 596 N N . GLU A 1 78 ? -7.126 -3.788 14.704 1.00 91.62 78 GLU A N 1
ATOM 597 C CA . GLU A 1 78 ? -7.481 -4.963 13.920 1.00 91.62 78 GLU A CA 1
ATOM 598 C C . GLU A 1 78 ? -6.332 -5.354 12.992 1.00 91.62 78 GLU A C 1
ATOM 600 O O . GLU A 1 78 ? -5.541 -4.507 12.570 1.00 91.62 78 GLU A O 1
ATOM 605 N N . ASP A 1 79 ? -6.227 -6.642 12.676 1.00 91.25 79 ASP A N 1
ATOM 606 C CA . ASP A 1 79 ? -5.231 -7.134 11.737 1.00 91.25 79 ASP A CA 1
ATOM 607 C C . ASP A 1 79 ? -5.542 -6.692 10.302 1.00 91.25 79 ASP A C 1
ATOM 609 O O . ASP A 1 79 ? -6.639 -6.957 9.809 1.00 91.25 79 ASP A O 1
ATOM 613 N N . PRO A 1 80 ? -4.597 -6.070 9.576 1.00 93.19 80 PRO A N 1
ATOM 614 C CA . PRO A 1 80 ? -4.845 -5.642 8.207 1.00 93.19 80 PRO A CA 1
ATOM 615 C C . PRO A 1 80 ? -4.901 -6.822 7.234 1.00 93.19 80 PRO A C 1
ATOM 617 O O . PRO A 1 80 ? -4.158 -7.791 7.381 1.00 93.19 80 PRO A O 1
ATOM 620 N N . PHE A 1 81 ? -5.741 -6.718 6.209 1.00 92.44 81 PHE A N 1
ATOM 621 C CA . PHE A 1 81 ? -5.736 -7.588 5.040 1.00 92.44 81 PHE A CA 1
ATOM 622 C C . PHE A 1 81 ? -4.646 -7.131 4.063 1.00 92.44 81 PHE A C 1
ATOM 624 O O . PHE A 1 81 ? -4.715 -6.029 3.514 1.00 92.44 81 PHE A O 1
ATOM 631 N N . ILE A 1 82 ? -3.625 -7.963 3.861 1.00 92.12 82 ILE A N 1
ATOM 632 C CA . ILE A 1 82 ? -2.423 -7.589 3.106 1.00 92.12 82 ILE A CA 1
ATOM 633 C C . ILE A 1 82 ? -2.499 -8.129 1.677 1.00 92.12 82 ILE A C 1
ATOM 635 O O . ILE A 1 82 ? -2.682 -9.327 1.449 1.00 92.12 82 ILE A O 1
ATOM 639 N N . ILE A 1 83 ? -2.308 -7.221 0.723 1.00 91.62 83 ILE A N 1
ATOM 640 C CA . ILE A 1 83 ? -2.219 -7.480 -0.711 1.00 91.62 83 ILE A CA 1
ATOM 641 C C . ILE A 1 83 ? -0.790 -7.167 -1.156 1.00 91.62 83 ILE A C 1
ATOM 643 O O . ILE A 1 83 ? -0.378 -6.007 -1.182 1.00 91.62 83 ILE A O 1
ATOM 647 N N . VAL A 1 84 ? -0.030 -8.199 -1.509 1.00 89.94 84 VAL A N 1
ATOM 648 C CA . VAL A 1 84 ? 1.341 -8.083 -2.017 1.00 89.94 84 VAL A CA 1
ATOM 649 C C . VAL A 1 84 ? 1.294 -7.869 -3.526 1.00 89.94 84 VAL A C 1
ATOM 651 O O . VAL A 1 84 ? 0.787 -8.709 -4.265 1.00 89.94 84 VAL A O 1
ATOM 654 N N . CYS A 1 85 ? 1.797 -6.734 -3.996 1.00 87.56 85 CYS A N 1
ATOM 655 C CA . CYS A 1 85 ? 1.697 -6.304 -5.385 1.00 87.56 85 CYS A CA 1
ATOM 656 C C . CYS A 1 85 ? 2.901 -6.777 -6.204 1.00 87.56 85 CYS A C 1
ATOM 658 O O . CYS A 1 85 ? 4.037 -6.646 -5.760 1.00 87.56 85 CYS A O 1
ATOM 660 N N . GLY A 1 86 ? 2.660 -7.242 -7.434 1.00 76.81 86 GLY A N 1
ATOM 661 C CA . GLY A 1 86 ? 3.733 -7.483 -8.404 1.00 76.81 86 GLY A CA 1
ATOM 662 C C . GLY A 1 86 ? 4.387 -8.863 -8.333 1.00 76.81 86 GLY A C 1
ATOM 663 O O . GLY A 1 86 ? 5.403 -9.071 -8.990 1.00 76.81 86 GLY A O 1
ATOM 664 N N . SER A 1 87 ? 3.814 -9.813 -7.589 1.00 70.25 87 SER A N 1
ATOM 665 C CA . SER A 1 87 ? 4.369 -11.168 -7.503 1.00 70.25 87 SER A CA 1
ATOM 666 C C . SER A 1 87 ? 4.209 -11.913 -8.830 1.00 70.25 87 SER A C 1
ATOM 668 O O . SER A 1 87 ? 3.116 -11.971 -9.400 1.00 70.25 87 SER A O 1
ATOM 670 N N . THR A 1 88 ? 5.304 -12.501 -9.317 1.00 65.75 88 THR A N 1
ATOM 671 C CA . THR A 1 88 ? 5.320 -13.332 -10.536 1.00 65.75 88 THR A CA 1
ATOM 672 C C . THR A 1 88 ? 5.129 -14.823 -10.249 1.00 65.75 88 THR A C 1
ATOM 674 O O . THR A 1 88 ? 5.097 -15.633 -11.179 1.00 65.75 88 THR A O 1
ATOM 677 N N . ASP A 1 89 ? 4.942 -15.184 -8.978 1.00 62.91 89 ASP A N 1
ATOM 678 C CA . ASP A 1 89 ? 4.850 -16.572 -8.549 1.00 62.91 89 ASP A CA 1
ATOM 679 C C . ASP A 1 89 ? 3.519 -17.237 -8.925 1.00 62.91 89 ASP A C 1
ATOM 681 O O . ASP A 1 89 ? 2.467 -16.603 -9.108 1.00 62.91 89 ASP A O 1
ATOM 685 N N . ARG A 1 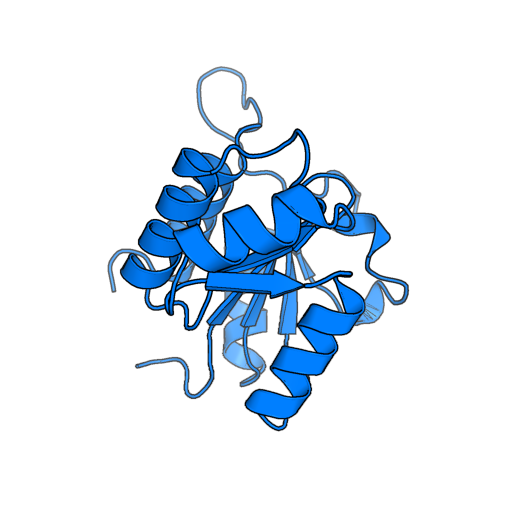90 ? 3.580 -18.574 -9.012 1.00 52.97 90 ARG A N 1
ATOM 686 C CA . ARG A 1 90 ? 2.441 -19.476 -9.231 1.00 52.97 90 ARG A CA 1
ATOM 687 C C . ARG A 1 90 ? 1.535 -19.469 -7.995 1.00 52.97 90 ARG A C 1
ATOM 689 O O . ARG A 1 90 ? 1.635 -20.331 -7.133 1.00 52.97 90 ARG A O 1
ATOM 696 N N . GLY A 1 91 ? 0.675 -18.468 -7.909 1.00 70.88 91 GLY A N 1
ATOM 697 C CA . GLY A 1 91 ? -0.207 -18.222 -6.764 1.00 70.88 91 GLY A CA 1
ATOM 698 C C . GLY A 1 91 ? -0.788 -16.812 -6.756 1.00 70.88 91 GLY A C 1
ATOM 699 O O . GLY A 1 91 ? -1.731 -16.538 -6.017 1.00 70.88 91 GLY A O 1
ATOM 700 N N . SER A 1 92 ? -0.264 -15.928 -7.612 1.00 81.88 92 SER A N 1
ATOM 701 C CA . SER A 1 92 ? -0.852 -14.617 -7.834 1.00 81.88 92 SER A CA 1
ATOM 702 C C . SER A 1 92 ? -2.271 -14.713 -8.408 1.00 81.88 92 SER A C 1
ATOM 704 O O . SER A 1 92 ? -2.554 -15.489 -9.324 1.00 81.88 92 SER A O 1
ATOM 706 N N . ILE A 1 93 ? -3.177 -13.908 -7.859 1.00 87.25 93 ILE A N 1
ATOM 707 C CA . ILE A 1 93 ? -4.574 -13.843 -8.280 1.00 87.25 93 ILE A CA 1
ATOM 708 C C . ILE A 1 93 ? -4.858 -12.556 -9.050 1.00 87.25 93 ILE A C 1
ATOM 710 O O . ILE A 1 93 ? -4.122 -11.566 -8.995 1.00 87.25 93 ILE A O 1
ATOM 714 N N . HIS A 1 94 ? -5.967 -12.572 -9.785 1.00 87.25 94 HIS A N 1
ATOM 715 C CA . HIS A 1 94 ? -6.450 -11.414 -10.519 1.00 87.25 94 HIS A CA 1
ATOM 716 C C . HIS A 1 94 ? -6.997 -10.336 -9.567 1.00 87.25 94 HIS A C 1
ATOM 718 O O . HIS A 1 94 ? -7.570 -10.641 -8.520 1.00 87.25 94 HIS A O 1
ATOM 724 N N . TRP A 1 95 ? -6.889 -9.063 -9.961 1.00 88.25 95 TRP A N 1
ATOM 725 C CA . TRP A 1 95 ? -7.278 -7.917 -9.125 1.00 88.25 95 TRP A CA 1
ATOM 726 C C . TRP A 1 95 ? -8.741 -7.945 -8.669 1.00 88.25 95 TRP A C 1
ATOM 728 O O . TRP A 1 95 ? -9.036 -7.505 -7.563 1.00 88.25 95 TRP A O 1
ATOM 738 N N . LEU A 1 96 ? -9.649 -8.493 -9.484 1.00 89.50 96 LEU A N 1
ATOM 739 C CA . LEU A 1 96 ? -11.061 -8.651 -9.112 1.00 89.50 96 LEU A CA 1
ATOM 740 C C . LEU A 1 96 ? -11.235 -9.566 -7.900 1.00 89.50 96 LEU A C 1
ATOM 742 O O . LEU A 1 96 ? -12.020 -9.253 -7.009 1.00 89.50 96 LEU A O 1
ATOM 746 N N . GLU A 1 97 ? -10.492 -10.671 -7.853 1.00 90.62 97 GLU A N 1
ATOM 747 C CA . GLU A 1 97 ? -10.584 -11.619 -6.746 1.00 90.62 97 GLU A CA 1
ATOM 748 C C . GLU A 1 97 ? -9.919 -11.052 -5.490 1.00 90.62 97 GLU A C 1
ATOM 750 O O . GLU A 1 97 ? -10.499 -11.105 -4.409 1.00 90.62 97 GLU A O 1
ATOM 755 N N . ALA A 1 98 ? -8.766 -10.393 -5.640 1.00 91.00 98 ALA A N 1
ATOM 756 C CA . ALA A 1 98 ? -8.122 -9.675 -4.542 1.00 91.00 98 ALA A CA 1
ATOM 757 C C . ALA A 1 98 ? -9.038 -8.589 -3.947 1.00 91.00 98 ALA A C 1
ATOM 759 O O . ALA A 1 98 ? -9.153 -8.477 -2.727 1.00 91.00 98 ALA A O 1
ATOM 760 N N . LYS A 1 99 ? -9.750 -7.838 -4.798 1.00 90.44 99 LYS A N 1
ATOM 761 C CA . LYS A 1 99 ? -10.762 -6.860 -4.379 1.00 90.44 99 LYS A CA 1
ATOM 762 C C . LYS A 1 99 ? -11.918 -7.533 -3.650 1.00 90.44 99 LYS A C 1
ATOM 764 O O . LYS A 1 99 ? -12.286 -7.081 -2.571 1.00 90.44 99 LYS A O 1
ATOM 769 N N . ARG A 1 100 ? -12.472 -8.619 -4.198 1.00 91.06 100 ARG A N 1
ATOM 770 C CA . ARG A 1 100 ? -13.572 -9.368 -3.573 1.00 91.06 100 ARG A CA 1
ATOM 771 C C . ARG A 1 100 ? -13.196 -9.849 -2.171 1.00 91.06 100 ARG A C 1
ATOM 773 O O . ARG A 1 100 ? -13.966 -9.632 -1.242 1.00 91.06 100 ARG A O 1
ATOM 780 N N . LEU A 1 101 ? -12.020 -10.459 -2.017 1.00 91.31 101 LEU A N 1
ATOM 781 C CA . LEU A 1 101 ? -11.523 -10.957 -0.732 1.00 91.31 101 LEU A CA 1
ATOM 782 C C . LEU A 1 101 ? -11.247 -9.818 0.256 1.00 91.31 101 LEU A C 1
ATOM 784 O O . LEU A 1 101 ? -11.688 -9.891 1.400 1.00 91.31 101 LEU A O 1
ATOM 788 N N . GLY A 1 102 ? -10.585 -8.748 -0.195 1.00 89.88 102 GLY A N 1
ATOM 789 C CA . GLY A 1 102 ? -10.294 -7.584 0.641 1.00 89.88 102 GLY A CA 1
ATOM 790 C C . GLY A 1 102 ? -11.565 -6.926 1.178 1.00 89.88 102 GLY A C 1
ATOM 791 O O . GLY A 1 102 ? -11.679 -6.713 2.382 1.00 89.88 102 GLY A O 1
ATOM 792 N N . LEU A 1 103 ? -12.557 -6.687 0.314 1.00 88.69 103 LEU A N 1
ATOM 793 C CA . LEU A 1 103 ? -13.843 -6.111 0.717 1.00 88.69 103 LEU A CA 1
ATOM 794 C C . LEU A 1 103 ? -14.643 -7.049 1.634 1.00 88.69 103 LEU A C 1
ATOM 796 O O . LEU A 1 103 ? -15.201 -6.597 2.628 1.00 88.69 103 LEU A O 1
ATOM 800 N N . ALA A 1 104 ? -14.677 -8.351 1.333 1.00 90.25 104 ALA A N 1
ATOM 801 C CA . ALA A 1 104 ? -15.388 -9.335 2.151 1.00 90.25 104 ALA A CA 1
ATOM 802 C C . ALA A 1 104 ? -14.757 -9.535 3.538 1.00 90.25 104 ALA A C 1
ATOM 804 O O . ALA A 1 104 ? -15.441 -9.976 4.458 1.00 90.25 104 ALA A O 1
ATOM 805 N N . SER A 1 105 ? -13.467 -9.222 3.692 1.00 90.00 105 SER A N 1
ATOM 806 C CA . SER A 1 105 ? -12.761 -9.389 4.961 1.00 90.00 105 SER A CA 1
ATOM 807 C C . SER A 1 105 ? -13.216 -8.414 6.050 1.00 90.00 105 SER A C 1
ATOM 809 O O . SER A 1 105 ? -13.043 -8.720 7.225 1.00 90.00 105 SER A O 1
ATOM 811 N N . GLY A 1 106 ? -13.750 -7.242 5.680 1.00 89.06 106 GLY A N 1
ATOM 812 C CA . GLY A 1 106 ? -14.096 -6.170 6.625 1.00 89.06 106 GLY A CA 1
ATOM 813 C C . GLY A 1 106 ? -12.899 -5.530 7.347 1.00 89.06 106 GLY A C 1
ATOM 814 O O . GLY A 1 106 ? -13.095 -4.676 8.207 1.00 89.06 106 GLY A O 1
ATOM 815 N N . ARG A 1 107 ? -11.668 -5.922 6.996 1.00 92.25 107 ARG A N 1
ATOM 816 C CA . ARG A 1 107 ? -10.418 -5.506 7.647 1.00 92.25 107 ARG A CA 1
ATOM 817 C C . ARG A 1 107 ? -9.804 -4.279 6.957 1.00 92.25 107 ARG A C 1
ATOM 819 O O . ARG A 1 107 ? -10.091 -4.024 5.784 1.00 92.25 107 ARG A O 1
ATOM 826 N N . PRO A 1 108 ? -8.893 -3.549 7.627 1.00 93.19 108 PRO A N 1
ATOM 827 C CA . PRO A 1 108 ? -8.083 -2.519 6.977 1.00 93.19 108 PRO A CA 1
ATOM 828 C C . PRO A 1 108 ? -7.276 -3.109 5.818 1.00 93.19 108 PRO A C 1
ATOM 830 O O . PRO A 1 108 ? -6.616 -4.130 5.996 1.00 93.19 108 PRO A O 1
ATOM 833 N N . ILE A 1 109 ? -7.287 -2.478 4.645 1.00 93.62 109 ILE A N 1
ATOM 834 C CA . ILE A 1 109 ? -6.581 -2.999 3.464 1.00 93.62 109 ILE A CA 1
ATOM 835 C C . ILE A 1 109 ? -5.182 -2.394 3.389 1.00 93.62 109 ILE A C 1
ATOM 837 O O . ILE A 1 109 ? -5.009 -1.181 3.511 1.00 93.62 109 ILE A O 1
ATOM 841 N N . VAL A 1 110 ? -4.181 -3.235 3.143 1.00 94.06 110 VAL A N 1
ATOM 842 C CA . VAL A 1 110 ? -2.784 -2.829 2.976 1.00 94.06 110 VAL A CA 1
ATOM 843 C C . VAL A 1 110 ? -2.265 -3.314 1.636 1.00 94.06 110 VAL A C 1
ATOM 845 O O . VAL A 1 110 ? -2.157 -4.515 1.414 1.00 94.06 110 VAL A O 1
ATOM 848 N N . PHE A 1 111 ? -1.883 -2.382 0.768 1.00 93.12 111 PHE A N 1
ATOM 849 C CA . PHE A 1 111 ? -1.128 -2.687 -0.443 1.00 93.12 111 PHE A CA 1
ATOM 850 C C . PHE A 1 111 ? 0.362 -2.622 -0.133 1.00 93.12 111 PHE A C 1
ATOM 852 O O . PHE A 1 111 ? 0.876 -1.563 0.218 1.00 93.12 111 PHE A O 1
ATOM 859 N N . LEU A 1 112 ? 1.049 -3.750 -0.258 1.00 90.94 112 LEU A N 1
ATOM 860 C CA . LEU A 1 112 ? 2.494 -3.854 -0.106 1.00 90.94 112 LEU A CA 1
ATOM 861 C C . LEU A 1 112 ? 3.133 -3.901 -1.497 1.00 90.94 112 LEU A C 1
ATOM 863 O O . LEU A 1 112 ? 2.827 -4.804 -2.271 1.00 90.94 112 LEU A O 1
ATOM 867 N N . ALA A 1 113 ? 3.995 -2.943 -1.822 1.00 88.38 113 ALA A N 1
ATOM 868 C CA . ALA A 1 113 ? 4.643 -2.822 -3.129 1.00 88.38 113 ALA A CA 1
ATOM 869 C C . ALA A 1 113 ? 6.148 -2.536 -2.990 1.00 88.38 113 ALA A C 1
ATOM 871 O O . ALA A 1 113 ? 6.608 -2.159 -1.911 1.00 88.38 113 ALA A O 1
ATOM 872 N N . GLY A 1 114 ? 6.886 -2.674 -4.094 1.00 82.38 114 GLY A N 1
ATOM 873 C CA . GLY A 1 114 ? 8.335 -2.445 -4.171 1.00 82.38 114 GLY A CA 1
ATOM 874 C C . GLY A 1 114 ? 9.162 -3.734 -4.140 1.00 82.38 114 GLY A C 1
ATOM 875 O O . GLY A 1 114 ? 8.613 -4.838 -3.998 1.00 82.38 114 GLY A O 1
ATOM 876 N N . GLU A 1 115 ? 10.474 -3.610 -4.337 1.00 74.31 115 GLU A N 1
ATOM 877 C CA . GLU A 1 115 ? 11.363 -4.768 -4.421 1.00 74.31 115 GLU A CA 1
ATOM 878 C C . GLU A 1 115 ? 11.430 -5.507 -3.074 1.00 74.31 115 GLU A C 1
ATOM 880 O O . GLU A 1 115 ? 11.661 -4.950 -2.003 1.00 74.31 115 GLU A O 1
ATOM 885 N N . GLY A 1 116 ? 11.200 -6.819 -3.089 1.00 72.94 116 GLY A N 1
ATOM 886 C CA . GLY A 1 116 ? 11.224 -7.617 -1.863 1.00 72.94 1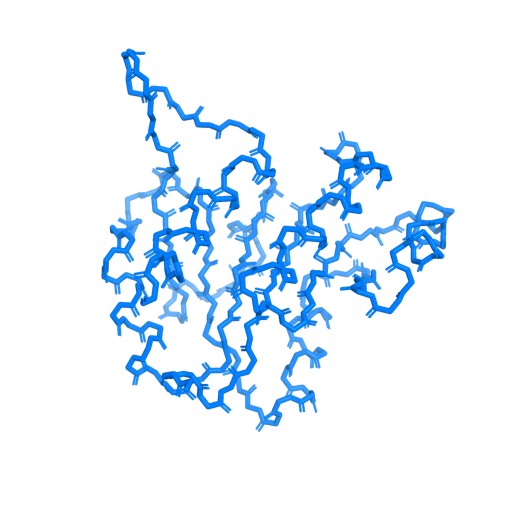16 GLY A CA 1
ATOM 887 C C . GLY A 1 116 ? 9.957 -7.530 -1.008 1.00 72.94 116 GLY A C 1
ATOM 888 O O . GLY A 1 116 ? 9.953 -8.109 0.078 1.00 72.94 116 GLY A O 1
ATOM 889 N N . ALA A 1 117 ? 8.869 -6.917 -1.496 1.00 79.44 117 ALA A N 1
ATOM 890 C CA . ALA A 1 117 ? 7.539 -7.007 -0.882 1.00 79.44 117 ALA A CA 1
ATOM 891 C C . ALA A 1 117 ? 7.113 -8.467 -0.605 1.00 79.44 117 ALA A C 1
ATOM 893 O O . ALA A 1 117 ? 6.587 -8.771 0.460 1.00 79.44 117 ALA A O 1
ATOM 894 N N . GLU A 1 118 ? 7.425 -9.389 -1.517 1.00 75.19 118 GLU A N 1
ATOM 895 C CA . GLU A 1 118 ? 7.184 -10.835 -1.371 1.00 75.19 118 GLU A CA 1
ATOM 896 C C . GLU A 1 118 ? 7.966 -11.485 -0.214 1.00 75.19 118 GLU A C 1
ATOM 898 O O . GLU A 1 118 ? 7.514 -12.458 0.380 1.00 75.19 118 GLU A O 1
ATOM 903 N N . ARG A 1 119 ? 9.126 -10.926 0.153 1.00 73.00 119 ARG A N 1
ATOM 904 C CA . ARG A 1 119 ? 10.008 -11.455 1.211 1.00 73.00 119 ARG A CA 1
ATOM 905 C C . ARG A 1 119 ? 9.645 -10.942 2.596 1.00 73.00 119 ARG A C 1
ATOM 907 O O . ARG A 1 119 ? 10.161 -11.433 3.595 1.00 73.00 119 ARG A O 1
ATOM 914 N N . VAL A 1 120 ? 8.785 -9.929 2.661 1.00 68.81 120 VAL A N 1
ATOM 915 C CA . VAL A 1 120 ? 8.284 -9.370 3.919 1.00 68.81 120 VAL A CA 1
ATOM 916 C C . VAL A 1 120 ? 7.398 -10.366 4.657 1.00 68.81 120 VAL A C 1
ATOM 918 O O . VAL A 1 120 ? 7.236 -10.262 5.873 1.00 68.81 120 VAL A O 1
ATOM 921 N N . THR A 1 121 ? 6.825 -11.327 3.936 1.00 61.59 121 THR A N 1
ATOM 922 C CA . THR A 1 121 ? 5.800 -12.201 4.478 1.00 61.59 121 THR A CA 1
ATOM 923 C C . THR A 1 121 ? 6.355 -13.582 4.795 1.00 61.59 121 THR A C 1
ATOM 925 O O . THR A 1 121 ? 6.789 -14.300 3.898 1.00 61.59 121 THR A O 1
ATOM 928 N N . THR A 1 122 ? 6.319 -13.975 6.066 1.00 50.62 122 THR A N 1
ATOM 929 C CA . THR A 1 122 ? 6.695 -15.329 6.505 1.00 50.62 122 THR A CA 1
ATOM 930 C C . THR A 1 122 ? 5.532 -16.320 6.492 1.00 50.62 122 THR A C 1
ATOM 932 O O . THR A 1 122 ? 5.785 -17.515 6.612 1.00 50.62 122 THR A O 1
ATOM 935 N N . ASP A 1 123 ? 4.288 -15.853 6.328 1.00 59.78 123 ASP A N 1
ATOM 936 C CA . ASP A 1 123 ? 3.103 -16.712 6.246 1.00 59.78 123 ASP A CA 1
ATOM 937 C C . ASP A 1 123 ? 2.327 -16.484 4.931 1.00 59.78 123 ASP A C 1
ATOM 939 O O . ASP A 1 123 ? 1.473 -15.599 4.844 1.00 59.78 123 ASP A O 1
ATOM 943 N N . PRO A 1 124 ? 2.624 -17.251 3.869 1.00 50.50 124 PRO A N 1
ATOM 944 C CA . PRO A 1 124 ? 1.943 -17.114 2.584 1.00 50.50 124 PRO A CA 1
ATOM 945 C C . PRO A 1 124 ? 0.449 -17.483 2.633 1.00 50.50 124 PRO A C 1
ATOM 947 O O . PRO A 1 124 ? -0.259 -17.193 1.671 1.00 50.50 124 PRO A O 1
ATOM 950 N N . GLY A 1 125 ? -0.049 -18.098 3.715 1.00 59.22 125 GLY A N 1
ATOM 951 C CA . GLY A 1 125 ? -1.459 -18.476 3.856 1.00 59.22 125 GLY A CA 1
ATOM 952 C C . GLY A 1 125 ? -2.400 -17.315 4.197 1.00 59.22 125 GLY A C 1
ATOM 953 O O . GLY A 1 125 ? -3.600 -17.413 3.944 1.00 59.22 125 GLY A O 1
ATOM 954 N N . GLU A 1 126 ? -1.876 -16.208 4.735 1.00 72.12 126 GLU A N 1
ATOM 955 C CA . GLU A 1 126 ? -2.683 -15.061 5.187 1.00 72.12 126 GLU A CA 1
ATOM 956 C C . GLU A 1 126 ? -2.682 -13.869 4.219 1.00 72.12 126 GLU A C 1
ATOM 958 O O . GLU A 1 126 ? -3.359 -12.861 4.457 1.00 72.12 126 GLU A O 1
ATOM 963 N N . HIS A 1 127 ? -1.923 -13.953 3.127 1.00 84.44 127 HIS A N 1
ATOM 964 C CA . HIS A 1 127 ? -1.721 -12.842 2.205 1.00 84.44 127 HIS A CA 1
ATOM 965 C C . HIS A 1 127 ? -2.232 -13.148 0.810 1.00 84.44 127 HIS A C 1
ATOM 967 O O . HIS A 1 127 ? -2.160 -14.269 0.311 1.00 84.44 127 HIS A O 1
ATOM 973 N N . VAL A 1 128 ? -2.714 -12.100 0.152 1.00 88.38 128 VAL A N 1
ATOM 974 C CA . VAL A 1 128 ? -3.100 -12.171 -1.248 1.00 88.38 128 VAL A CA 1
ATOM 975 C C . VAL A 1 128 ? -1.966 -11.643 -2.104 1.00 88.38 128 VAL A C 1
ATOM 977 O O . VAL A 1 128 ? -1.581 -10.482 -1.996 1.00 88.38 128 VAL A O 1
ATOM 980 N N . PHE A 1 129 ? -1.471 -12.480 -3.006 1.00 88.62 129 PHE A N 1
ATOM 981 C CA . PHE A 1 129 ? -0.505 -12.070 -4.013 1.00 88.62 129 PHE A CA 1
ATOM 982 C C . PHE A 1 129 ? -1.254 -11.577 -5.245 1.00 88.62 129 PHE A C 1
ATOM 984 O O . PHE A 1 129 ? -2.034 -12.309 -5.851 1.00 88.62 129 PHE A O 1
ATOM 991 N N . LEU A 1 130 ? -1.039 -10.323 -5.617 1.00 88.56 130 LEU A N 1
ATOM 992 C CA . LEU A 1 130 ? -1.595 -9.732 -6.820 1.00 88.56 130 LEU A CA 1
ATOM 993 C C . LEU A 1 130 ? -0.593 -9.887 -7.962 1.00 88.56 130 LEU A C 1
ATOM 995 O O . LEU A 1 130 ? 0.575 -9.509 -7.829 1.00 88.56 130 LEU A O 1
ATOM 999 N N . GLY A 1 131 ? -1.073 -10.403 -9.095 1.00 84.12 131 GLY A N 1
ATOM 1000 C CA . GLY A 1 131 ? -0.250 -10.524 -10.296 1.00 84.12 131 GLY A CA 1
ATOM 1001 C C . GLY A 1 131 ? 0.277 -9.162 -10.769 1.00 84.12 131 GLY A C 1
ATOM 1002 O O . GLY A 1 131 ? -0.321 -8.124 -10.461 1.00 84.12 131 GLY A O 1
ATOM 1003 N N . PRO A 1 132 ? 1.385 -9.134 -11.527 1.00 81.38 132 PRO A N 1
ATOM 1004 C CA . PRO A 1 132 ? 1.963 -7.890 -12.013 1.00 81.38 132 PRO A CA 1
ATOM 1005 C C . PRO A 1 132 ? 0.959 -7.101 -12.851 1.00 81.38 132 PRO A C 1
ATOM 1007 O O . PRO A 1 132 ? 0.169 -7.667 -13.613 1.00 81.38 132 PRO A O 1
ATOM 1010 N N . VAL A 1 133 ? 1.010 -5.772 -12.742 1.00 80.31 133 VAL A N 1
ATOM 1011 C CA . VAL A 1 133 ? 0.266 -4.911 -13.658 1.00 80.31 133 VAL A CA 1
ATOM 1012 C C . VAL A 1 133 ? 0.943 -4.988 -15.018 1.00 80.31 133 VAL A C 1
ATOM 1014 O O . VAL A 1 133 ? 2.064 -4.514 -15.198 1.00 80.31 133 VAL A O 1
ATOM 1017 N N . ARG A 1 134 ? 0.242 -5.597 -15.971 1.00 77.44 134 ARG A N 1
ATOM 1018 C CA . ARG A 1 134 ? 0.672 -5.681 -17.363 1.00 77.44 134 ARG A CA 1
ATOM 1019 C C . ARG A 1 134 ? -0.126 -4.723 -18.230 1.00 77.44 134 ARG A C 1
ATOM 1021 O O . ARG A 1 134 ? -1.312 -4.483 -17.970 1.00 77.44 134 ARG A O 1
ATOM 1028 N N . GLY A 1 135 ? 0.526 -4.174 -19.246 1.00 68.44 135 GLY A N 1
ATOM 1029 C CA . GLY A 1 135 ? -0.102 -3.273 -20.200 1.00 68.44 135 GLY A CA 1
ATOM 1030 C C . GLY A 1 135 ? 0.759 -3.014 -21.434 1.00 68.44 135 GLY A C 1
ATOM 1031 O O . GLY A 1 135 ? 1.949 -3.312 -21.472 1.00 68.44 135 GLY A O 1
ATOM 1032 N N . GLY A 1 136 ? 0.135 -2.425 -22.454 1.00 64.06 136 GLY A N 1
ATOM 1033 C CA . GLY A 1 136 ? 0.800 -2.053 -23.702 1.00 64.06 136 GLY A CA 1
ATOM 1034 C C . GLY A 1 136 ? 0.989 -3.206 -24.692 1.00 64.06 136 GLY A C 1
ATOM 1035 O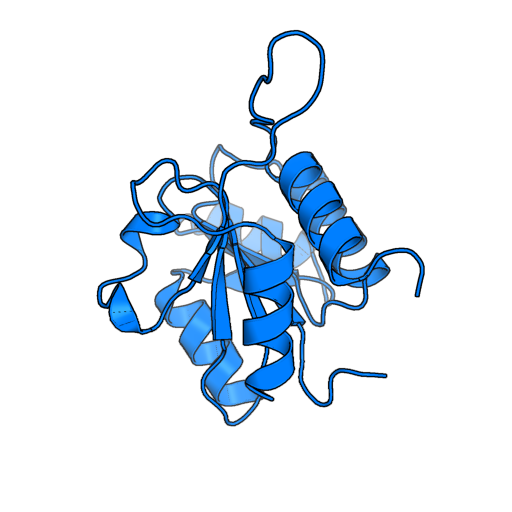 O . GLY A 1 136 ? 0.525 -4.330 -24.494 1.00 64.06 136 GLY A O 1
ATOM 1036 N N . LYS A 1 137 ? 1.654 -2.896 -25.809 1.00 57.72 137 LYS A N 1
ATOM 1037 C CA . LYS A 1 137 ? 2.041 -3.887 -26.818 1.00 57.72 137 LYS A CA 1
ATOM 1038 C C . LYS A 1 137 ? 3.073 -4.836 -26.189 1.00 57.72 137 LYS A C 1
ATOM 1040 O O . LYS A 1 137 ? 4.011 -4.369 -25.549 1.00 57.72 137 LYS A O 1
ATOM 1045 N N . ASP A 1 138 ? 2.878 -6.140 -26.365 1.00 69.81 138 ASP A N 1
ATOM 1046 C CA . ASP A 1 138 ? 3.714 -7.228 -25.823 1.00 69.81 138 ASP A CA 1
ATOM 1047 C C . ASP A 1 138 ? 3.533 -7.558 -24.324 1.00 69.81 138 ASP A C 1
ATOM 1049 O O . ASP A 1 138 ? 4.381 -8.242 -23.758 1.00 69.81 138 ASP A O 1
ATOM 1053 N N . ASP A 1 139 ? 2.444 -7.117 -23.678 1.00 67.00 139 ASP A N 1
ATOM 1054 C CA . ASP A 1 139 ? 2.102 -7.508 -22.291 1.00 67.00 139 ASP A CA 1
ATOM 1055 C C . ASP A 1 139 ? 3.210 -7.187 -21.264 1.00 67.00 139 ASP A C 1
ATOM 1057 O O . ASP A 1 139 ? 3.458 -7.931 -20.311 1.00 67.00 139 ASP A O 1
ATOM 1061 N N . ARG A 1 140 ? 3.918 -6.068 -21.471 1.00 69.69 140 ARG A N 1
ATOM 1062 C CA . ARG A 1 140 ? 5.037 -5.664 -20.614 1.00 69.69 140 ARG A CA 1
ATOM 1063 C C . ARG A 1 140 ? 4.543 -5.270 -19.224 1.00 69.69 140 ARG A C 1
ATOM 1065 O O . ARG A 1 140 ? 3.525 -4.593 -19.066 1.00 69.69 140 ARG A O 1
ATOM 1072 N N . THR A 1 141 ? 5.302 -5.675 -18.213 1.00 71.62 141 THR A N 1
ATOM 1073 C CA . THR A 1 141 ? 5.061 -5.290 -16.821 1.00 71.62 141 THR A CA 1
ATOM 1074 C C . THR A 1 141 ? 5.465 -3.836 -16.598 1.00 71.62 141 THR A C 1
ATOM 1076 O O . THR A 1 141 ? 6.538 -3.418 -17.037 1.00 71.62 141 THR A O 1
ATOM 1079 N N . LEU A 1 142 ? 4.629 -3.073 -15.894 1.00 71.31 142 LEU A N 1
ATOM 1080 C CA . LEU A 1 142 ? 5.023 -1.760 -15.385 1.00 71.31 142 LEU A CA 1
ATOM 1081 C C . LEU A 1 142 ? 6.065 -1.939 -14.277 1.00 71.31 142 LEU A C 1
ATOM 1083 O O . LEU A 1 142 ? 5.847 -2.704 -13.342 1.00 71.31 142 LEU A O 1
ATOM 1087 N N . SER A 1 143 ? 7.194 -1.241 -14.387 1.00 68.69 143 SER A N 1
ATOM 1088 C CA . SER A 1 143 ? 8.280 -1.315 -13.403 1.00 68.69 143 SER A CA 1
ATOM 1089 C C . SER A 1 143 ? 8.253 -0.171 -12.390 1.00 68.69 143 SER A C 1
ATOM 1091 O O . SER A 1 143 ? 8.758 -0.334 -11.286 1.00 68.69 143 SER A O 1
ATOM 1093 N N . ALA A 1 144 ? 7.673 0.980 -12.745 1.00 77.06 144 ALA A N 1
ATOM 1094 C CA . ALA A 1 144 ? 7.605 2.132 -11.853 1.00 77.06 144 ALA A CA 1
ATOM 1095 C C . ALA A 1 144 ? 6.591 1.872 -10.716 1.00 77.06 144 ALA A C 1
ATOM 1097 O O . ALA A 1 144 ? 5.420 1.572 -11.004 1.00 77.06 144 ALA A O 1
ATOM 1098 N N . PRO A 1 145 ? 6.988 2.003 -9.433 1.00 76.62 145 PRO A N 1
ATOM 1099 C CA . PRO A 1 145 ? 6.091 1.790 -8.299 1.00 76.62 145 PRO A CA 1
ATOM 1100 C C . PRO A 1 145 ? 4.862 2.699 -8.338 1.00 76.62 145 PRO A C 1
ATOM 1102 O O . PRO A 1 145 ? 3.746 2.234 -8.102 1.00 76.62 145 PRO A O 1
ATOM 1105 N N . ARG A 1 146 ? 5.041 3.976 -8.704 1.00 84.00 146 ARG A N 1
ATOM 1106 C CA . ARG A 1 146 ? 3.948 4.951 -8.823 1.00 84.00 146 ARG A CA 1
ATOM 1107 C C . ARG A 1 146 ? 2.894 4.530 -9.846 1.00 84.00 146 ARG A C 1
ATOM 1109 O O . ARG A 1 146 ? 1.710 4.525 -9.519 1.00 84.00 146 ARG A O 1
ATOM 1116 N N . ASP A 1 147 ? 3.307 4.163 -11.057 1.00 84.19 147 ASP A N 1
ATOM 1117 C CA . ASP A 1 147 ? 2.383 3.789 -12.138 1.00 84.19 147 ASP A CA 1
ATOM 1118 C C . ASP A 1 147 ? 1.636 2.499 -11.799 1.00 84.19 147 ASP A C 1
ATOM 1120 O O . ASP A 1 147 ? 0.423 2.387 -11.987 1.00 84.19 147 ASP A O 1
ATOM 1124 N N . THR A 1 148 ? 2.361 1.539 -11.224 1.00 83.00 148 THR A N 1
ATOM 1125 C CA . THR A 1 148 ? 1.793 0.278 -10.744 1.00 83.00 148 THR A CA 1
ATOM 1126 C C . THR A 1 148 ? 0.730 0.537 -9.680 1.00 83.00 148 THR A C 1
ATOM 1128 O O . THR A 1 148 ? -0.391 0.038 -9.792 1.00 83.00 148 THR A O 1
ATOM 1131 N N . LEU A 1 149 ? 1.043 1.365 -8.679 1.00 87.25 149 LEU A N 1
ATOM 1132 C CA . LEU A 1 149 ? 0.099 1.754 -7.634 1.00 87.25 149 LEU A CA 1
ATOM 1133 C C . LEU A 1 149 ? -1.101 2.514 -8.199 1.00 87.25 149 LEU A C 1
ATOM 1135 O O . LEU A 1 149 ? -2.221 2.228 -7.794 1.00 87.25 149 LEU A O 1
ATOM 1139 N N . ALA A 1 150 ? -0.905 3.424 -9.154 1.00 89.19 150 ALA A N 1
ATOM 1140 C CA . ALA A 1 150 ? -2.002 4.166 -9.770 1.00 89.19 150 ALA A CA 1
ATOM 1141 C C . ALA A 1 150 ? -3.015 3.222 -10.430 1.00 89.19 150 ALA A C 1
ATOM 1143 O O . ALA A 1 150 ? -4.215 3.345 -10.193 1.00 89.19 150 ALA A O 1
ATOM 1144 N N . VAL A 1 151 ? -2.540 2.228 -11.187 1.00 88.81 151 VAL A N 1
ATOM 1145 C CA . VAL A 1 151 ? -3.413 1.232 -11.825 1.00 88.81 151 VAL A CA 1
ATOM 1146 C C . VAL A 1 151 ? -4.093 0.328 -10.795 1.00 88.81 151 VAL A C 1
ATOM 1148 O O . VAL A 1 151 ? -5.270 -0.002 -10.948 1.00 88.81 151 VAL A O 1
ATOM 1151 N N . ILE A 1 152 ? -3.382 -0.095 -9.747 1.00 89.31 152 ILE A N 1
ATOM 1152 C CA . ILE A 1 152 ? -3.962 -0.936 -8.690 1.00 89.3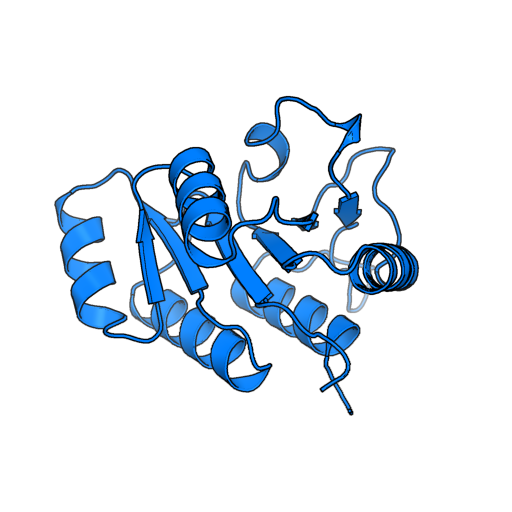1 152 ILE A CA 1
ATOM 1153 C C . ILE A 1 152 ? -5.057 -0.168 -7.949 1.00 89.31 152 ILE A C 1
ATOM 1155 O O . ILE A 1 152 ? -6.172 -0.670 -7.818 1.00 89.31 152 ILE A O 1
ATOM 1159 N N . LEU A 1 153 ? -4.773 1.057 -7.514 1.00 90.44 153 LEU A N 1
ATOM 1160 C CA . LEU A 1 153 ? -5.734 1.892 -6.802 1.00 90.44 153 LEU A CA 1
ATOM 1161 C C . LEU A 1 153 ? -6.935 2.249 -7.683 1.00 90.44 153 LEU A C 1
ATOM 1163 O O . LEU A 1 153 ? -8.060 2.191 -7.197 1.00 90.44 153 LEU A O 1
ATOM 1167 N N . ASP A 1 154 ? -6.739 2.512 -8.977 1.00 90.38 154 ASP A N 1
ATOM 1168 C CA . ASP A 1 154 ? -7.844 2.726 -9.919 1.00 90.38 154 ASP A CA 1
ATOM 1169 C C . ASP A 1 154 ? -8.714 1.471 -10.097 1.00 90.38 154 ASP A C 1
ATOM 1171 O O . ASP A 1 154 ? -9.938 1.535 -10.031 1.00 90.38 154 ASP A O 1
ATOM 1175 N N . ARG A 1 155 ? -8.123 0.279 -10.198 1.00 88.50 155 ARG A N 1
ATOM 1176 C CA . ARG A 1 155 ? -8.897 -0.976 -10.277 1.00 88.50 155 ARG A CA 1
ATOM 1177 C C . ARG A 1 155 ? -9.694 -1.262 -8.998 1.00 88.50 155 ARG A C 1
ATOM 1179 O O . ARG A 1 155 ? -10.815 -1.787 -9.041 1.00 88.50 155 ARG A O 1
ATOM 1186 N N . PHE A 1 156 ? -9.134 -0.928 -7.838 1.00 88.25 156 PHE A N 1
ATOM 1187 C CA . PHE A 1 156 ? -9.791 -1.154 -6.552 1.00 88.25 156 PHE A CA 1
ATOM 1188 C C . PHE A 1 156 ? -10.827 -0.074 -6.214 1.00 88.25 156 PHE A C 1
ATOM 1190 O O . PHE A 1 156 ? -11.901 -0.416 -5.717 1.00 88.25 156 PHE A O 1
ATOM 1197 N N . PHE A 1 157 ? -10.559 1.192 -6.530 1.00 85.94 157 PHE A N 1
ATOM 1198 C CA . PHE A 1 157 ? -11.317 2.346 -6.026 1.00 85.94 157 PHE A CA 1
ATOM 1199 C C . PHE A 1 157 ? -11.686 3.402 -7.084 1.00 85.94 157 PHE A C 1
ATOM 1201 O O . PHE A 1 157 ? -12.338 4.391 -6.740 1.00 85.94 157 PHE A O 1
ATOM 1208 N N . GLY A 1 158 ? -11.269 3.224 -8.340 1.00 79.94 158 GLY A N 1
ATOM 1209 C CA . GLY A 1 158 ? -11.609 4.078 -9.483 1.00 79.94 158 GLY A CA 1
ATOM 1210 C C . GLY A 1 158 ? -13.086 3.995 -9.875 1.00 79.94 158 GLY A C 1
ATOM 1211 O O . GLY A 1 158 ? -13.788 3.090 -9.423 1.00 79.94 158 GLY A O 1
ATOM 1212 N N . ARG A 1 159 ? -13.545 4.995 -10.660 1.00 60.44 159 ARG A N 1
ATOM 1213 C CA . ARG A 1 159 ? -14.962 5.342 -10.958 1.00 60.44 159 ARG A CA 1
ATOM 1214 C C . ARG A 1 159 ? -15.955 4.693 -9.986 1.00 60.44 159 ARG A C 1
ATOM 1216 O O . ARG A 1 159 ? -16.579 3.676 -10.285 1.00 60.44 159 ARG A O 1
ATOM 1223 N N . ARG A 1 160 ? -16.015 5.340 -8.821 1.00 55.25 160 ARG A N 1
ATOM 1224 C CA . ARG A 1 160 ? -16.960 5.116 -7.726 1.00 55.25 160 ARG A CA 1
ATOM 1225 C C . ARG A 1 160 ? -18.404 5.253 -8.189 1.00 55.25 160 ARG A C 1
ATOM 1227 O O . ARG A 1 160 ? -18.669 6.197 -8.967 1.00 55.25 160 ARG A O 1
#